Protein AF-A0A072PDR2-F1 (afdb_monomer)

Foldseek 3Di:
DDDDDDPDPPPDDPPDDPPVDDDDPPDVVVQDDPDPPDPRPDPPVCVVPPPPDAPADPVPRHHDDPCRCVVVVVVVVVVVVVVVVVVVVVDDPDPDPDPVPPVVVVVVVVVVVVVVVVVVVVVVVVVVVVVVVVVVVVVVVVVVVVVVVCVVVVVVVPDDDD

Solvent-accessible surface area (backbone atoms only — not comparable to full-atom values): 10404 Å² total; per-residue (Å²): 138,86,79,91,81,78,86,77,79,81,78,75,77,78,96,64,81,91,65,96,61,88,77,58,88,86,37,64,80,78,52,54,55,97,44,94,87,48,76,69,75,66,78,54,68,52,76,78,52,79,52,89,63,73,67,52,35,90,86,76,75,40,63,65,49,73,66,55,37,61,74,70,41,48,62,62,51,49,52,54,49,53,57,47,55,63,47,55,77,68,75,57,94,70,94,67,93,67,72,87,64,57,67,65,58,57,49,51,54,50,51,54,52,50,49,54,51,50,50,58,49,52,55,50,52,50,52,51,55,50,50,53,52,52,50,51,53,53,48,52,52,50,51,50,49,51,50,51,50,48,54,58,53,61,62,60,76,72,66,80,87,128

Radius of gyration: 37.15 Å; Cα contacts (8 Å, |Δi|>4): 33; chains: 1; bounding box: 64×88×93 Å

Mean predicted aligned error: 21.0 Å

Sequence (162 aa):
MDTLTSPTATSQPPTGGTAAGPVSLDSTLRTTPIHPSLPSIKVPATAVAGSTEPNTNPITLKPFTDAELSKYGFEKLRAQISTRNAATEAGNGTNLGGRTVDEEEVKKLREETAALLKHKLEERESKIREIEREIEEKEKIREVERKVFRKKMGNVAGIPEG

pLDDT: mean 72.54, std 18.17, range [36.19, 96.62]

Secondary structure (DSSP, 8-state):
-----------PPP------SPPPTT-GGGTS-SSTTS------HHHHS---S--B-TTT-SBPPHHHHHHTTHHHHHHHHHHHHHHHTTS-----------HHHHHHHHHHHHHHHHHHHHHHHHHHHHHHHHHHHHHHHHHHHHHHHHHHHHTTTTPPP-

Organism: NCBI:txid1182545

Structure (mmCIF, N/CA/C/O backbone):
data_AF-A0A072PDR2-F1
#
_entry.id   AF-A0A072PDR2-F1
#
loop_
_atom_site.group_PDB
_atom_site.id
_atom_site.type_symbol
_atom_site.label_atom_id
_atom_site.label_alt_id
_atom_site.label_comp_id
_atom_site.label_asym_id
_atom_site.label_entity_id
_atom_site.label_seq_id
_atom_site.pdbx_PDB_ins_code
_atom_site.Cartn_x
_atom_site.Cartn_y
_atom_site.Cartn_z
_atom_site.occupancy
_atom_site.B_iso_or_equiv
_atom_site.auth_seq_id
_atom_site.auth_comp_id
_atom_site.auth_asym_id
_atom_site.auth_atom_id
_atom_site.pdbx_PDB_model_num
ATOM 1 N N . MET A 1 1 ? -9.140 -73.866 -18.660 1.00 38.53 1 MET A N 1
ATOM 2 C CA . MET A 1 1 ? -7.896 -73.964 -19.433 1.00 38.53 1 MET A CA 1
ATOM 3 C C . MET A 1 1 ? -8.132 -73.209 -20.737 1.00 38.53 1 MET A C 1
ATOM 5 O O . MET A 1 1 ? -8.762 -73.767 -21.621 1.00 38.53 1 MET A O 1
ATOM 9 N N . ASP A 1 2 ? -8.090 -71.872 -20.716 1.00 40.66 2 ASP A N 1
ATOM 10 C CA . ASP A 1 2 ? -6.922 -71.006 -21.036 1.00 40.66 2 ASP A CA 1
ATOM 11 C C . ASP A 1 2 ? -7.123 -70.484 -22.482 1.00 40.66 2 ASP A C 1
ATOM 13 O O . ASP A 1 2 ? -7.528 -71.260 -23.333 1.00 40.66 2 ASP A O 1
ATOM 17 N N . THR A 1 3 ? -6.989 -69.217 -22.884 1.00 42.03 3 THR A N 1
ATOM 18 C CA . THR A 1 3 ? -6.338 -68.013 -22.345 1.00 42.03 3 THR A CA 1
ATOM 19 C C . THR A 1 3 ? -7.032 -66.751 -22.895 1.00 42.03 3 THR A C 1
ATOM 21 O O . THR A 1 3 ? -7.266 -66.654 -24.099 1.00 42.03 3 THR A O 1
ATOM 24 N N . LEU A 1 4 ? -7.277 -65.746 -22.045 1.00 48.34 4 LEU A N 1
ATOM 25 C CA . LEU A 1 4 ? -7.465 -64.350 -22.464 1.00 48.34 4 LEU A CA 1
ATOM 26 C C . LEU A 1 4 ? -6.101 -63.773 -22.873 1.00 48.34 4 LEU A C 1
ATOM 28 O O . LEU A 1 4 ? -5.174 -63.787 -22.065 1.00 48.34 4 LEU A O 1
ATOM 32 N N . THR A 1 5 ? -5.972 -63.238 -24.087 1.00 50.69 5 THR A N 1
ATOM 33 C CA . THR A 1 5 ? -4.780 -62.482 -24.499 1.00 50.69 5 THR A CA 1
ATOM 34 C C . THR A 1 5 ? -5.170 -61.029 -24.746 1.00 50.69 5 THR A C 1
ATOM 36 O O . THR A 1 5 ? -5.737 -60.683 -25.779 1.00 50.69 5 THR A O 1
ATOM 39 N N . SER A 1 6 ? -4.881 -60.182 -23.759 1.00 42.72 6 SER A N 1
ATOM 40 C CA . SER A 1 6 ? -4.850 -58.725 -23.897 1.00 42.72 6 SER A CA 1
ATOM 41 C C . SER A 1 6 ? -3.730 -58.307 -24.857 1.00 42.72 6 SER A C 1
ATOM 43 O O . SER A 1 6 ? -2.632 -58.861 -24.763 1.00 42.72 6 SER A O 1
ATOM 45 N N . PRO A 1 7 ? -3.918 -57.294 -25.718 1.00 54.44 7 PRO A N 1
ATOM 46 C CA . PRO A 1 7 ? -2.787 -56.623 -26.336 1.00 54.44 7 PRO A CA 1
ATOM 47 C C . PRO A 1 7 ? -2.102 -55.744 -25.281 1.00 54.44 7 PRO A C 1
ATOM 49 O O . PRO A 1 7 ? -2.612 -54.698 -24.879 1.00 54.44 7 PRO A O 1
ATOM 52 N N . THR A 1 8 ? -0.941 -56.193 -24.809 1.00 36.19 8 THR A N 1
ATOM 53 C CA . THR A 1 8 ? 0.001 -55.380 -24.037 1.00 36.19 8 THR A CA 1
ATOM 54 C C . THR A 1 8 ? 0.423 -54.179 -24.877 1.00 36.19 8 THR A C 1
ATOM 56 O O . THR A 1 8 ? 1.052 -54.329 -25.922 1.00 36.19 8 THR A O 1
ATOM 59 N N . ALA A 1 9 ? 0.091 -52.977 -24.408 1.00 42.66 9 ALA A N 1
ATOM 60 C CA . ALA A 1 9 ? 0.669 -51.743 -24.909 1.00 42.66 9 ALA A CA 1
ATOM 61 C C . ALA A 1 9 ? 2.169 -51.732 -24.581 1.00 42.66 9 ALA A C 1
ATOM 63 O O . ALA A 1 9 ? 2.569 -51.592 -23.426 1.00 42.66 9 ALA A O 1
ATOM 64 N N . THR A 1 10 ? 3.013 -51.889 -25.599 1.00 36.72 10 THR A N 1
ATOM 65 C CA . THR A 1 10 ? 4.440 -51.586 -25.495 1.00 36.72 10 THR A CA 1
ATOM 66 C C . THR A 1 10 ? 4.589 -50.070 -25.373 1.00 36.72 10 THR A C 1
ATOM 68 O O . THR A 1 10 ? 4.609 -49.357 -26.373 1.00 36.72 10 THR A O 1
ATOM 71 N N . SER A 1 11 ? 4.687 -49.557 -24.143 1.00 41.62 11 SER A N 1
ATOM 72 C CA . SER A 1 11 ? 5.229 -48.219 -23.913 1.00 41.62 11 SER A CA 1
ATOM 73 C C . SER A 1 11 ? 6.728 -48.274 -24.199 1.00 41.62 11 SER A C 1
ATOM 75 O O . SER A 1 11 ? 7.530 -48.695 -23.363 1.00 41.62 11 SER A O 1
ATOM 77 N N . GLN A 1 12 ? 7.103 -47.906 -25.416 1.00 42.75 12 GLN A N 1
ATOM 78 C CA . GLN A 1 12 ? 8.489 -47.654 -25.774 1.00 42.75 12 GLN A CA 1
ATOM 79 C C . GLN A 1 12 ? 8.977 -46.472 -24.911 1.00 42.75 12 GLN A C 1
ATOM 81 O O . GLN A 1 12 ? 8.327 -45.423 -24.920 1.00 42.75 12 GLN A O 1
ATOM 86 N N . PRO A 1 13 ? 10.056 -46.608 -24.119 1.00 40.94 13 PRO A N 1
ATOM 87 C CA . PRO A 1 13 ? 10.574 -45.479 -23.363 1.00 40.94 13 PRO A CA 1
ATOM 88 C C . PRO A 1 13 ? 11.127 -44.453 -24.361 1.00 40.94 13 PRO A C 1
ATOM 90 O O . PRO A 1 13 ? 11.875 -44.842 -25.265 1.00 40.94 13 PRO A O 1
ATOM 93 N N . PRO A 1 14 ? 10.801 -43.155 -24.239 1.00 47.88 14 PRO A N 1
ATOM 94 C CA . PRO A 1 14 ? 11.520 -42.151 -24.997 1.00 47.88 14 PRO A CA 1
ATOM 95 C C . PRO A 1 14 ? 12.974 -42.167 -24.522 1.00 47.88 14 PRO A C 1
ATOM 97 O O . PRO A 1 14 ? 13.277 -41.917 -23.356 1.00 47.88 14 PRO A O 1
ATOM 100 N N . THR A 1 15 ? 13.885 -42.470 -25.441 1.00 49.38 15 THR A N 1
ATOM 101 C CA . THR A 1 15 ? 15.312 -42.182 -25.307 1.00 49.38 15 THR A CA 1
ATOM 102 C C . THR A 1 15 ? 15.485 -40.662 -25.298 1.00 49.38 15 THR A C 1
ATOM 104 O O . THR A 1 15 ? 15.734 -40.044 -26.330 1.00 49.38 15 THR A O 1
ATOM 107 N N . GLY A 1 16 ? 15.275 -40.049 -24.137 1.00 48.97 16 GLY A N 1
ATOM 108 C CA . GLY A 1 16 ? 15.493 -38.633 -23.870 1.00 48.97 16 GLY A CA 1
ATOM 109 C C . GLY A 1 16 ? 16.227 -38.521 -22.544 1.00 48.97 16 GLY A C 1
ATOM 110 O O . GLY A 1 16 ? 15.716 -38.964 -21.522 1.00 48.97 16 GLY A O 1
ATOM 111 N N . GLY A 1 17 ? 17.461 -38.021 -22.600 1.00 51.28 17 GLY A N 1
ATOM 112 C CA . GLY A 1 17 ? 18.464 -38.098 -21.544 1.00 51.28 17 GLY A CA 1
ATOM 113 C C . GLY A 1 17 ? 17.962 -37.792 -20.134 1.00 51.28 17 GLY A C 1
ATOM 114 O O . GLY A 1 17 ? 17.262 -36.813 -19.882 1.00 51.28 17 GLY A O 1
ATOM 115 N N . THR A 1 18 ? 18.412 -38.629 -19.208 1.00 50.62 18 THR A N 1
ATOM 116 C CA . THR A 1 18 ? 18.436 -38.422 -17.764 1.00 50.62 18 THR A CA 1
ATOM 117 C C . THR A 1 18 ? 19.175 -37.120 -17.435 1.00 50.62 18 THR A C 1
ATOM 119 O O . THR A 1 18 ? 20.370 -37.112 -17.161 1.00 50.62 18 THR A O 1
ATOM 122 N N . ALA A 1 19 ? 18.466 -35.997 -17.448 1.00 57.06 19 ALA A N 1
ATOM 123 C CA . ALA A 1 19 ? 18.864 -34.805 -16.715 1.00 57.06 19 ALA A CA 1
ATOM 124 C C . ALA A 1 19 ? 17.968 -34.737 -15.476 1.00 57.06 19 ALA A C 1
ATOM 126 O O . ALA A 1 19 ? 16.837 -34.263 -15.533 1.00 57.06 19 ALA A O 1
ATOM 127 N N . ALA A 1 20 ? 18.458 -35.296 -14.368 1.00 61.41 20 ALA A N 1
ATOM 128 C CA . ALA A 1 20 ? 17.798 -35.306 -13.064 1.00 61.41 20 ALA A CA 1
ATOM 129 C C . ALA A 1 20 ? 17.807 -33.897 -12.433 1.00 61.41 20 ALA A C 1
ATOM 131 O O . ALA A 1 20 ? 18.436 -33.661 -11.404 1.00 61.41 20 ALA A O 1
ATOM 132 N N . GLY A 1 21 ? 17.148 -32.942 -13.088 1.00 74.69 21 GLY A N 1
ATOM 133 C CA . GLY A 1 21 ? 17.035 -31.555 -12.656 1.00 74.69 21 GLY A CA 1
ATOM 134 C C . GLY A 1 21 ? 15.772 -30.889 -13.211 1.00 74.69 21 GLY A C 1
ATOM 135 O O . GLY A 1 21 ? 15.095 -31.458 -14.071 1.00 74.69 21 GLY A O 1
ATOM 136 N N . PRO A 1 22 ? 15.413 -29.692 -12.718 1.00 82.56 22 PRO A N 1
ATOM 137 C CA . PRO A 1 22 ? 14.265 -28.948 -13.222 1.00 82.56 22 PRO A CA 1
ATOM 138 C C . PRO A 1 22 ? 14.399 -28.693 -14.729 1.00 82.56 22 PRO A C 1
ATOM 140 O O . PRO A 1 22 ? 15.381 -28.115 -15.183 1.00 82.56 22 PRO A O 1
ATOM 143 N N . VAL A 1 23 ? 13.398 -29.101 -15.510 1.00 79.12 23 VAL A N 1
ATOM 144 C CA . VAL A 1 23 ? 13.351 -28.843 -16.956 1.00 79.12 23 VAL A CA 1
ATOM 145 C C . VAL A 1 23 ? 13.221 -27.335 -17.186 1.00 79.12 23 VAL A C 1
ATOM 147 O O . VAL A 1 23 ? 12.281 -26.733 -16.665 1.00 79.12 23 VAL A O 1
ATOM 150 N N . SER A 1 24 ? 14.115 -26.717 -17.961 1.00 84.44 24 SER A N 1
ATOM 151 C CA . SER A 1 24 ? 14.052 -25.280 -18.285 1.00 84.44 24 SER A CA 1
ATOM 152 C C . SER A 1 24 ? 12.710 -24.888 -18.908 1.00 84.44 24 SER A C 1
ATOM 154 O O . SER A 1 24 ? 12.093 -25.695 -19.605 1.00 84.44 24 SER A O 1
ATOM 156 N N . LEU A 1 25 ? 12.253 -23.655 -18.664 1.00 79.81 25 LEU A N 1
ATOM 157 C CA . LEU A 1 25 ? 10.962 -23.164 -19.166 1.00 79.81 25 LEU A CA 1
ATOM 158 C C . LEU A 1 25 ? 10.886 -23.183 -20.697 1.00 79.81 25 LEU A C 1
ATOM 160 O O . LEU A 1 25 ? 9.862 -23.578 -21.243 1.00 79.81 25 LEU A O 1
ATOM 164 N N . ASP A 1 26 ? 11.997 -22.875 -21.362 1.00 77.69 26 ASP A N 1
ATOM 165 C CA . ASP A 1 26 ? 12.091 -22.833 -22.826 1.00 77.69 26 ASP A CA 1
ATOM 166 C C . ASP A 1 26 ? 12.380 -24.208 -23.457 1.00 77.69 26 ASP A C 1
ATOM 168 O O . ASP A 1 26 ? 12.621 -24.319 -24.659 1.00 77.69 26 ASP A O 1
ATOM 172 N N . SER A 1 27 ? 12.391 -25.283 -22.657 1.00 82.25 27 SER A N 1
ATOM 173 C CA . SER A 1 27 ? 12.650 -26.629 -23.166 1.00 82.25 27 SER A CA 1
ATOM 174 C C . SER A 1 27 ? 11.466 -27.148 -23.975 1.00 82.25 27 SER A C 1
ATOM 176 O O . SER A 1 27 ? 10.322 -27.147 -23.515 1.00 82.25 27 SER A O 1
ATOM 178 N N . THR A 1 28 ? 11.762 -27.711 -25.145 1.00 78.56 28 THR A N 1
ATOM 179 C CA . THR A 1 28 ? 10.780 -28.385 -26.004 1.00 78.56 28 THR A CA 1
ATOM 180 C C . THR A 1 28 ? 10.060 -29.529 -25.293 1.00 78.56 28 THR A C 1
ATOM 182 O O . THR A 1 28 ? 8.906 -29.794 -25.603 1.00 78.56 28 THR A O 1
ATOM 185 N N . LEU A 1 29 ? 10.673 -30.143 -24.276 1.00 81.25 29 LEU A N 1
ATOM 186 C CA . LEU A 1 29 ? 10.046 -31.190 -23.464 1.00 81.25 29 LEU A CA 1
ATOM 187 C C . LEU A 1 29 ? 8.771 -30.717 -22.745 1.00 81.25 29 LEU A C 1
ATOM 189 O O . LEU A 1 29 ? 7.890 -31.529 -22.474 1.00 81.25 29 LEU A O 1
ATOM 193 N N . ARG A 1 30 ? 8.654 -29.416 -22.432 1.00 80.88 30 ARG A N 1
ATOM 194 C CA . ARG A 1 30 ? 7.451 -28.842 -21.801 1.00 80.88 30 ARG A CA 1
ATOM 195 C C . ARG A 1 30 ? 6.325 -28.562 -22.800 1.00 80.88 30 ARG A C 1
ATOM 197 O O . ARG A 1 30 ? 5.186 -28.394 -22.378 1.00 80.88 30 ARG A O 1
ATOM 204 N N . THR A 1 31 ? 6.631 -28.486 -24.095 1.00 78.38 31 THR A N 1
ATOM 205 C CA . THR A 1 31 ? 5.680 -28.095 -25.153 1.00 78.38 31 THR A CA 1
ATOM 206 C C . THR A 1 31 ? 5.371 -29.223 -26.138 1.00 78.38 31 THR A C 1
ATOM 208 O O . THR A 1 31 ? 4.425 -29.119 -26.923 1.00 78.38 31 THR A O 1
ATOM 211 N N . THR A 1 32 ? 6.123 -30.326 -26.093 1.00 79.94 32 THR A N 1
ATOM 212 C CA . THR A 1 32 ? 5.813 -31.551 -26.833 1.00 79.94 32 THR A CA 1
ATOM 213 C C . THR A 1 32 ? 4.559 -32.219 -26.266 1.00 79.94 32 THR A C 1
ATOM 215 O O . THR A 1 32 ? 4.527 -32.519 -25.071 1.00 79.94 32 THR A O 1
ATOM 218 N N . PRO A 1 33 ? 3.533 -32.492 -27.095 1.00 82.19 33 PRO A N 1
ATOM 219 C CA . PRO A 1 33 ? 2.356 -33.231 -26.660 1.00 82.19 33 PRO A CA 1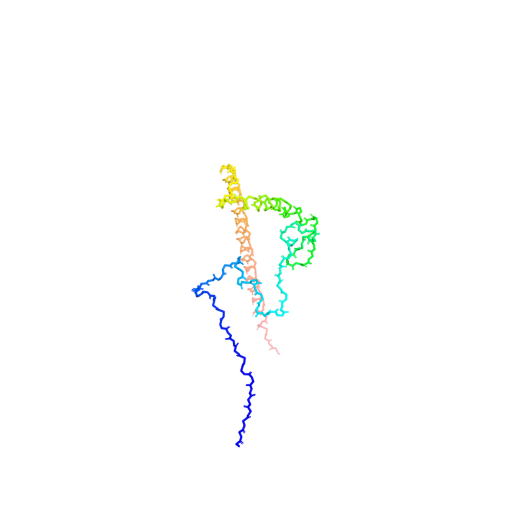
ATOM 220 C C . PRO A 1 33 ? 2.727 -34.592 -26.075 1.00 82.19 33 PRO A C 1
ATOM 222 O O . PRO A 1 33 ? 3.479 -35.352 -26.680 1.00 82.19 33 PRO A O 1
ATOM 225 N N . ILE A 1 34 ? 2.132 -34.932 -24.931 1.00 81.31 34 ILE A N 1
ATOM 226 C CA . ILE A 1 34 ? 2.270 -36.261 -24.315 1.00 81.31 34 ILE A CA 1
ATOM 227 C C . ILE A 1 34 ? 1.626 -37.377 -25.152 1.00 81.31 34 ILE A C 1
ATOM 229 O O . ILE A 1 34 ? 1.872 -38.552 -24.901 1.00 81.31 34 ILE A O 1
ATOM 233 N N . HIS A 1 35 ? 0.791 -37.021 -26.136 1.00 80.31 35 HIS A N 1
ATOM 234 C CA . HIS A 1 35 ? 0.108 -37.967 -27.007 1.00 80.31 35 HIS A CA 1
ATOM 235 C C . HIS A 1 35 ? 0.070 -37.453 -28.457 1.00 80.31 35 HIS A C 1
ATOM 237 O O . HIS A 1 35 ? -0.239 -36.277 -28.666 1.00 80.31 35 HIS A O 1
ATOM 243 N N . PRO A 1 36 ? 0.319 -38.308 -29.470 1.00 79.00 36 PRO A N 1
ATOM 244 C CA . PRO A 1 36 ? 0.393 -37.898 -30.877 1.00 79.00 36 PRO A CA 1
ATOM 245 C C . PRO A 1 36 ? -0.933 -37.378 -31.452 1.00 79.00 36 PRO A C 1
ATOM 247 O O . PRO A 1 36 ? -0.930 -36.697 -32.470 1.00 79.00 36 PRO A O 1
ATOM 250 N N . SER A 1 37 ? -2.069 -37.687 -30.819 1.00 82.69 37 SER A N 1
ATOM 251 C CA . SER A 1 37 ? -3.386 -37.191 -31.247 1.00 82.69 37 SER A CA 1
ATOM 252 C C . SER A 1 37 ? -3.705 -35.779 -30.756 1.00 82.69 37 SER A C 1
ATOM 254 O O . SER A 1 37 ? -4.730 -35.222 -31.145 1.00 82.69 37 SER A O 1
ATOM 256 N N . LEU A 1 38 ? -2.894 -35.223 -29.854 1.00 75.38 38 LEU A N 1
ATOM 257 C CA . LEU A 1 38 ? -3.101 -33.874 -29.350 1.00 75.38 38 LEU A CA 1
ATOM 258 C C . LEU A 1 38 ? -2.347 -32.886 -30.245 1.00 75.38 38 LEU A C 1
ATOM 260 O O . LEU A 1 38 ? -1.166 -33.104 -30.533 1.00 75.38 38 LEU A O 1
ATOM 264 N N . PRO A 1 39 ? -2.991 -31.791 -30.683 1.00 75.38 39 PRO A N 1
ATOM 265 C CA . PRO A 1 39 ? -2.295 -30.760 -31.431 1.00 75.38 39 PRO A CA 1
ATOM 266 C C . PRO A 1 39 ? -1.177 -30.173 -30.564 1.00 75.38 39 PRO A C 1
ATOM 268 O O . PRO A 1 39 ? -1.349 -29.950 -29.365 1.00 75.38 39 PRO A O 1
ATOM 271 N N . SER A 1 40 ? -0.024 -29.899 -31.175 1.00 71.31 40 SER A N 1
ATOM 272 C CA . SER A 1 40 ? 1.022 -29.113 -30.522 1.00 71.31 40 SER A CA 1
ATOM 273 C C . SER A 1 40 ? 0.457 -27.728 -30.219 1.00 71.31 40 SER A C 1
ATOM 275 O O . SER A 1 40 ? 0.177 -26.954 -31.136 1.00 71.31 40 SER A O 1
ATOM 277 N N . ILE A 1 41 ? 0.241 -27.442 -28.931 1.00 67.06 41 ILE A N 1
ATOM 278 C CA . ILE A 1 41 ? -0.212 -26.135 -28.454 1.00 67.06 41 ILE A CA 1
ATOM 279 C C . ILE A 1 41 ? 0.970 -25.183 -28.616 1.00 67.06 41 ILE A C 1
ATOM 281 O O . ILE A 1 41 ? 1.777 -24.982 -27.711 1.00 67.06 41 ILE A O 1
ATOM 285 N N . LYS A 1 42 ? 1.106 -24.618 -29.812 1.00 68.50 42 LYS A N 1
ATOM 286 C CA . LYS A 1 42 ? 1.953 -23.453 -30.021 1.00 68.50 42 LYS A CA 1
ATOM 287 C C . LYS A 1 42 ? 1.184 -22.280 -29.440 1.00 68.50 42 LYS A C 1
ATOM 289 O O . LYS A 1 42 ? 0.120 -21.945 -29.956 1.00 68.50 42 LYS A O 1
ATOM 294 N N . VAL A 1 43 ? 1.700 -21.679 -28.368 1.00 64.19 43 VAL A N 1
ATOM 295 C CA . VAL A 1 43 ? 1.265 -20.336 -27.970 1.00 64.19 43 VAL A CA 1
ATOM 296 C C . VAL A 1 43 ? 1.384 -19.476 -29.231 1.00 64.19 43 VAL A C 1
ATOM 298 O O . VAL A 1 43 ? 2.482 -19.414 -29.796 1.00 64.19 43 VAL A O 1
ATOM 301 N N . PRO A 1 44 ? 0.280 -18.913 -29.753 1.00 63.06 44 PRO A N 1
ATOM 302 C CA . PRO A 1 44 ? 0.330 -18.136 -30.980 1.00 63.06 44 PRO A CA 1
ATOM 303 C C . PRO A 1 44 ? 1.381 -17.041 -30.831 1.00 63.06 44 PRO A C 1
ATOM 305 O O . PRO A 1 44 ? 1.436 -16.383 -29.795 1.00 63.06 44 PRO A O 1
ATOM 308 N N . ALA A 1 45 ? 2.210 -16.820 -31.853 1.00 58.25 45 ALA A N 1
ATOM 309 C CA . ALA A 1 45 ? 3.211 -15.752 -31.810 1.00 58.25 45 ALA A CA 1
ATOM 310 C C . ALA A 1 45 ? 2.567 -14.376 -31.536 1.00 58.25 45 ALA A C 1
ATOM 312 O O . ALA A 1 45 ? 3.196 -13.511 -30.942 1.00 58.25 45 ALA A O 1
ATOM 313 N N . THR A 1 46 ? 1.284 -14.213 -31.871 1.00 55.03 46 THR A N 1
ATOM 314 C CA . THR A 1 46 ? 0.450 -13.040 -31.566 1.00 55.03 46 THR A CA 1
ATOM 315 C C . THR A 1 46 ? 0.158 -12.834 -30.075 1.00 55.03 46 THR A C 1
ATOM 317 O O . THR A 1 46 ? -0.180 -11.726 -29.677 1.00 55.03 46 THR A O 1
ATOM 320 N N . ALA A 1 47 ? 0.293 -13.865 -29.234 1.00 57.09 47 ALA A N 1
ATOM 321 C CA . ALA A 1 47 ? 0.159 -13.739 -27.781 1.00 57.09 47 ALA A CA 1
ATOM 322 C C . ALA A 1 47 ? 1.433 -13.175 -27.123 1.00 57.09 47 ALA A C 1
ATOM 324 O O . ALA A 1 47 ? 1.359 -12.567 -26.059 1.00 57.09 47 ALA A O 1
ATOM 325 N N . VAL A 1 48 ? 2.598 -13.362 -27.758 1.00 54.69 48 VAL A N 1
ATOM 326 C CA . VAL A 1 48 ? 3.905 -12.890 -27.262 1.00 54.69 48 VAL A CA 1
ATOM 327 C C . VAL A 1 48 ? 4.313 -11.576 -27.938 1.00 54.69 48 VAL A C 1
ATOM 329 O O . VAL A 1 48 ? 4.879 -10.694 -27.295 1.00 54.69 48 VAL A O 1
ATOM 332 N N . ALA A 1 49 ? 3.974 -11.406 -29.217 1.00 48.25 49 ALA A N 1
ATOM 333 C CA . ALA A 1 49 ? 4.250 -10.209 -29.995 1.00 48.25 49 ALA A CA 1
ATOM 334 C C . ALA A 1 49 ? 2.990 -9.344 -30.113 1.00 48.25 49 ALA A C 1
ATOM 336 O O . ALA A 1 49 ? 2.120 -9.607 -30.939 1.00 48.25 49 ALA A O 1
ATOM 337 N N . GLY A 1 50 ? 2.912 -8.294 -29.290 1.00 55.69 50 GLY A N 1
ATOM 338 C CA . GLY A 1 50 ? 2.018 -7.157 -29.529 1.00 55.69 50 GLY A CA 1
ATOM 339 C C . GLY A 1 50 ? 0.542 -7.526 -29.677 1.00 55.69 50 GLY A C 1
ATOM 340 O O . GLY A 1 50 ? -0.088 -7.125 -30.654 1.00 55.69 50 GLY A O 1
ATOM 341 N N . SER A 1 51 ? 0.010 -8.292 -28.721 1.00 48.97 51 SER A N 1
ATOM 342 C CA . SER A 1 51 ? -1.405 -8.658 -28.689 1.00 48.97 51 SER A CA 1
ATOM 343 C C . SER A 1 51 ? -2.295 -7.419 -28.860 1.00 48.97 51 SER A C 1
ATOM 345 O O . SER A 1 51 ? -2.205 -6.451 -28.104 1.00 48.97 51 SER A O 1
ATOM 347 N N . THR A 1 52 ? -3.146 -7.464 -29.884 1.00 53.72 52 THR A N 1
ATOM 348 C CA . THR A 1 52 ? -4.267 -6.540 -30.113 1.00 53.72 52 THR A CA 1
ATOM 349 C C . THR A 1 52 ? -5.442 -6.828 -29.174 1.00 53.72 52 THR A C 1
ATOM 351 O O . THR A 1 52 ? -6.446 -6.117 -29.210 1.00 53.72 52 THR A O 1
ATOM 354 N N . GLU A 1 53 ? -5.335 -7.856 -28.326 1.00 57.97 53 GLU A N 1
ATOM 355 C CA . GLU A 1 53 ? -6.324 -8.155 -27.300 1.00 57.97 53 GLU A CA 1
ATOM 356 C C . GLU A 1 53 ? -6.257 -7.123 -26.165 1.00 57.97 53 GLU A C 1
ATOM 358 O O . GLU A 1 53 ? -5.191 -6.574 -25.860 1.00 57.97 53 GLU A O 1
ATOM 363 N N . PRO A 1 54 ? -7.395 -6.839 -25.512 1.00 58.03 54 PRO A N 1
ATOM 364 C CA . PRO A 1 54 ? -7.435 -5.889 -24.417 1.00 58.03 54 PRO A CA 1
ATOM 365 C C . PRO A 1 54 ? -6.459 -6.306 -23.314 1.00 58.03 54 PRO A C 1
ATOM 367 O O . PRO A 1 54 ? -6.564 -7.402 -22.764 1.00 58.03 54 PRO A O 1
ATOM 370 N N . ASN A 1 55 ? -5.535 -5.404 -22.962 1.00 70.06 55 ASN A N 1
ATOM 371 C CA . ASN A 1 55 ? -4.701 -5.528 -21.770 1.00 70.06 55 ASN A CA 1
ATOM 372 C C . ASN A 1 55 ? -5.623 -5.763 -20.565 1.00 70.06 55 ASN A C 1
ATOM 37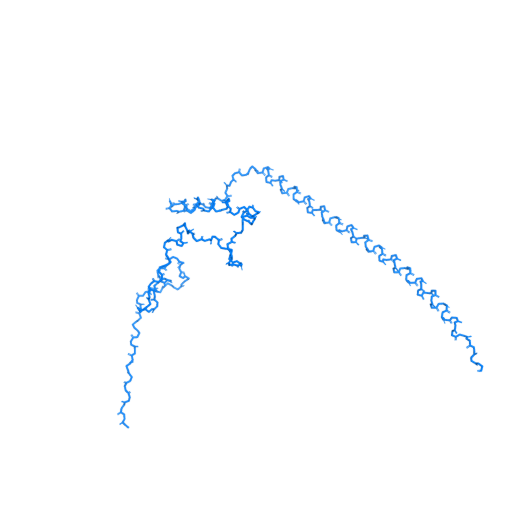4 O O . ASN A 1 55 ? -6.308 -4.845 -20.104 1.00 70.06 55 ASN A O 1
ATOM 378 N N . THR A 1 56 ? -5.687 -7.014 -20.125 1.00 79.44 56 THR A N 1
ATOM 379 C CA . THR A 1 56 ? -6.669 -7.487 -19.156 1.00 79.44 56 THR A CA 1
ATOM 380 C C . THR A 1 56 ? -6.007 -7.584 -17.795 1.00 79.44 56 THR A C 1
ATOM 382 O O . THR A 1 56 ? -4.912 -8.123 -17.645 1.00 79.44 56 THR A O 1
ATOM 385 N N . ASN A 1 57 ? -6.680 -7.051 -16.784 1.00 81.62 57 ASN A N 1
ATOM 386 C CA . ASN A 1 57 ? -6.232 -7.125 -15.410 1.00 81.62 57 ASN A CA 1
ATOM 387 C C . ASN A 1 57 ? -6.302 -8.589 -14.929 1.00 81.62 57 ASN A C 1
ATOM 389 O O . ASN A 1 57 ? -7.385 -9.178 -14.948 1.00 81.62 57 ASN A O 1
ATOM 393 N N . PRO A 1 58 ? -5.189 -9.186 -14.461 1.00 82.31 58 PRO A N 1
ATOM 394 C CA . PRO A 1 58 ? -5.141 -10.606 -14.103 1.00 82.31 58 PRO A CA 1
ATOM 395 C C . PRO A 1 58 ? -5.981 -10.955 -12.868 1.00 82.31 58 PRO A C 1
ATOM 397 O O . PRO A 1 58 ? -6.264 -12.125 -12.635 1.00 82.31 58 PRO A O 1
ATOM 400 N N . ILE A 1 59 ? -6.376 -9.960 -12.070 1.00 85.12 59 ILE A N 1
ATOM 401 C CA . ILE A 1 59 ? -7.194 -10.155 -10.868 1.00 85.12 59 ILE A CA 1
ATOM 402 C C . ILE A 1 59 ? -8.678 -10.093 -11.222 1.00 85.12 59 ILE A C 1
ATOM 404 O O . ILE A 1 59 ? -9.471 -10.898 -10.743 1.00 85.12 59 ILE A O 1
ATOM 408 N N . THR A 1 60 ? -9.070 -9.120 -12.045 1.00 86.19 60 THR A N 1
ATOM 409 C CA . THR A 1 60 ? -10.487 -8.854 -12.332 1.00 86.19 60 THR A CA 1
ATOM 410 C C . THR A 1 60 ? -10.961 -9.461 -13.646 1.00 86.19 60 THR A C 1
ATOM 412 O O . THR A 1 60 ? -12.164 -9.464 -13.899 1.00 86.19 60 THR A O 1
ATOM 415 N N . LEU A 1 61 ? -10.035 -9.953 -14.477 1.00 84.81 61 LEU A N 1
ATOM 416 C CA . LEU A 1 61 ? -10.271 -10.460 -15.831 1.00 84.81 61 LEU A CA 1
ATOM 417 C C . LEU A 1 61 ? -11.047 -9.472 -16.723 1.00 84.81 61 LEU A C 1
ATOM 419 O O . LEU A 1 61 ? -11.711 -9.862 -17.680 1.00 84.81 61 LEU A O 1
ATOM 423 N N . LYS A 1 62 ? -10.957 -8.175 -16.405 1.00 87.00 62 LYS A N 1
ATOM 424 C CA . LYS A 1 62 ? -11.530 -7.059 -17.167 1.00 87.00 62 LYS A CA 1
ATOM 425 C C . LYS A 1 62 ? -10.410 -6.226 -17.796 1.00 87.00 62 LYS A C 1
ATOM 427 O O . LYS A 1 62 ? -9.320 -6.179 -17.220 1.00 87.00 62 LYS A O 1
ATOM 432 N N . PRO A 1 63 ? -10.649 -5.550 -18.935 1.00 86.94 63 PRO A N 1
ATOM 433 C CA . PRO A 1 63 ? -9.691 -4.586 -19.468 1.00 86.94 63 PRO A CA 1
ATOM 434 C C . PRO A 1 63 ? -9.378 -3.514 -18.421 1.00 86.94 63 PRO A C 1
ATOM 436 O O . PRO A 1 63 ? -10.271 -3.094 -17.681 1.00 86.94 63 PRO A O 1
ATOM 439 N N . PHE A 1 64 ? -8.123 -3.067 -18.361 1.00 82.81 64 PHE A N 1
ATOM 440 C CA . PHE A 1 64 ? -7.771 -1.917 -17.529 1.00 82.81 64 PHE A CA 1
ATOM 441 C C . PHE A 1 64 ? -8.543 -0.675 -17.973 1.00 82.81 64 PHE A C 1
ATOM 443 O O . PHE A 1 64 ? -8.634 -0.384 -19.166 1.00 82.81 64 PHE A O 1
ATOM 450 N N . THR A 1 65 ? -9.058 0.075 -17.005 1.00 86.94 65 THR A N 1
ATOM 451 C CA . THR A 1 65 ? -9.654 1.389 -17.263 1.00 86.94 65 THR A CA 1
ATOM 452 C C . THR A 1 65 ? -8.569 2.450 -17.465 1.00 86.94 65 THR A C 1
ATOM 454 O O . THR A 1 65 ? -7.484 2.356 -16.885 1.00 86.94 65 THR A O 1
ATOM 457 N N . ASP A 1 66 ? -8.865 3.513 -18.216 1.00 82.38 66 ASP A N 1
ATOM 458 C CA . ASP A 1 66 ? -7.916 4.618 -18.457 1.00 82.38 66 ASP A CA 1
ATOM 459 C C . ASP A 1 66 ? -7.438 5.282 -17.152 1.00 82.38 66 ASP A C 1
ATOM 461 O O . ASP A 1 66 ? -6.281 5.697 -17.019 1.00 82.38 66 ASP A O 1
ATOM 465 N N . ALA A 1 67 ? -8.317 5.317 -16.143 1.00 85.06 67 ALA A N 1
ATOM 466 C CA . ALA A 1 67 ? -8.002 5.819 -14.812 1.00 85.06 67 ALA A CA 1
ATOM 467 C C . ALA A 1 67 ? -6.952 4.949 -14.103 1.00 85.06 67 ALA A C 1
ATOM 469 O O . ALA A 1 67 ? -6.034 5.481 -13.480 1.00 85.06 67 ALA A O 1
ATOM 470 N N . GLU A 1 68 ? -7.046 3.621 -14.207 1.00 82.88 68 GLU A N 1
ATOM 471 C CA . GLU A 1 68 ? -6.058 2.698 -13.635 1.00 82.88 68 GLU A CA 1
ATOM 472 C C . GLU A 1 68 ? -4.729 2.763 -14.393 1.00 82.88 68 GLU A C 1
ATOM 474 O O . GLU A 1 68 ? -3.667 2.807 -13.767 1.00 82.88 68 GLU A O 1
ATOM 479 N N . LEU A 1 69 ? -4.778 2.833 -15.727 1.00 82.19 69 LEU A N 1
ATOM 480 C CA . LEU A 1 69 ? -3.588 2.982 -16.569 1.00 82.19 69 LEU A CA 1
ATOM 481 C C . LEU A 1 69 ? -2.778 4.226 -16.196 1.00 82.19 69 LEU A C 1
ATOM 483 O O . LEU A 1 69 ? -1.554 4.139 -16.044 1.00 82.19 69 LEU A O 1
ATOM 487 N N . SER A 1 70 ? -3.472 5.342 -15.969 1.00 83.62 70 SER A N 1
ATOM 488 C CA . SER A 1 70 ? -2.873 6.611 -15.548 1.00 83.62 70 SER A CA 1
ATOM 489 C C . SER A 1 70 ? -2.394 6.572 -14.094 1.00 83.62 70 SER A C 1
ATOM 491 O O . SER A 1 70 ? -1.252 6.935 -13.810 1.00 83.62 70 SER A O 1
ATOM 493 N N . LYS A 1 71 ? -3.233 6.089 -13.166 1.00 87.19 71 LYS A N 1
ATOM 494 C CA . LYS A 1 71 ? -2.957 6.075 -11.717 1.00 87.19 71 LYS A CA 1
ATOM 495 C C . LYS A 1 71 ? -1.732 5.241 -11.352 1.00 87.19 71 LYS A C 1
ATOM 497 O O . LYS A 1 71 ? -0.966 5.637 -10.478 1.00 87.19 71 LYS A O 1
ATOM 502 N N . TYR A 1 72 ? -1.558 4.095 -12.002 1.00 82.94 72 TYR A N 1
ATOM 503 C CA . TYR A 1 72 ? -0.455 3.173 -11.722 1.00 82.94 72 TYR A CA 1
ATOM 504 C C . TYR A 1 72 ? 0.695 3.290 -12.734 1.00 82.94 72 TYR A C 1
ATOM 506 O O . TYR A 1 72 ? 1.689 2.576 -12.619 1.00 82.94 72 TYR A O 1
ATOM 514 N N . GLY A 1 73 ? 0.590 4.192 -13.719 1.00 83.88 73 GLY A N 1
ATOM 515 C CA . GLY A 1 73 ? 1.645 4.436 -14.705 1.00 83.88 73 GLY A CA 1
ATOM 516 C C . GLY A 1 73 ? 1.932 3.240 -15.618 1.00 83.88 73 GLY A C 1
ATOM 517 O O . GLY A 1 73 ? 3.060 3.085 -16.093 1.00 83.88 73 GLY A O 1
ATOM 518 N N . PHE A 1 74 ? 0.932 2.390 -15.877 1.00 81.12 74 PHE A N 1
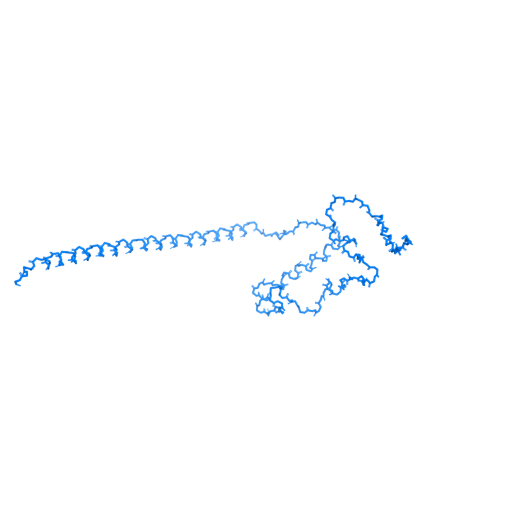ATOM 519 C CA . PHE A 1 74 ? 1.100 1.155 -16.649 1.00 81.12 74 PHE A CA 1
ATOM 520 C C . PHE A 1 74 ? 1.564 1.405 -18.091 1.00 81.12 74 PHE A C 1
ATOM 522 O O . PHE A 1 74 ? 2.206 0.544 -18.687 1.00 81.12 74 PHE A O 1
ATOM 529 N N . GLU A 1 75 ? 1.288 2.574 -18.669 1.00 80.12 75 GLU A N 1
ATOM 530 C CA . GLU A 1 75 ? 1.810 2.959 -19.990 1.00 80.12 75 GLU A CA 1
ATOM 531 C C . GLU A 1 75 ? 3.331 3.133 -19.993 1.00 80.12 75 GL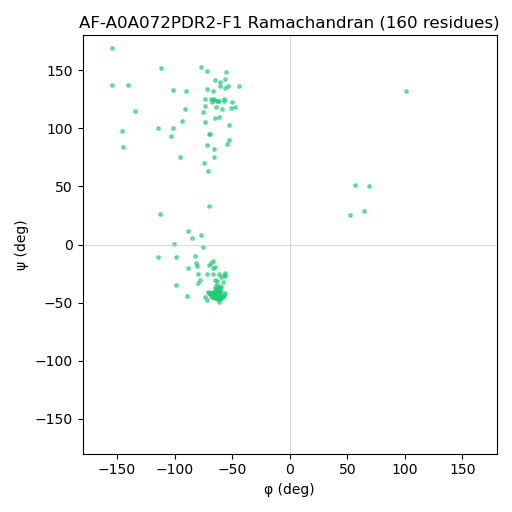U A C 1
ATOM 533 O O . GLU A 1 75 ? 4.014 2.584 -20.857 1.00 80.12 75 GLU A O 1
ATOM 538 N N . LYS A 1 76 ? 3.883 3.810 -18.978 1.00 82.62 76 LYS A N 1
ATOM 539 C CA . LYS A 1 76 ? 5.336 3.984 -18.827 1.00 82.62 76 LYS A CA 1
ATOM 540 C C . LYS A 1 76 ? 6.026 2.641 -18.603 1.00 82.62 76 LYS A C 1
ATOM 542 O O . LYS A 1 76 ? 7.068 2.376 -19.197 1.00 82.62 76 LYS A O 1
ATOM 547 N N . LEU A 1 77 ? 5.420 1.781 -17.783 1.00 80.06 77 LEU A N 1
ATOM 548 C CA . LEU A 1 77 ? 5.940 0.443 -17.512 1.00 80.06 77 LEU A CA 1
ATOM 549 C C . LEU A 1 77 ? 5.931 -0.436 -18.771 1.00 80.06 77 LEU A C 1
ATOM 551 O O . LEU A 1 77 ? 6.922 -1.106 -19.053 1.00 80.06 77 LEU A O 1
ATOM 555 N N . ARG A 1 78 ? 4.850 -0.397 -19.561 1.00 74.69 78 ARG A N 1
ATOM 556 C CA . ARG A 1 78 ? 4.757 -1.126 -20.836 1.00 74.69 78 ARG A CA 1
ATOM 557 C C . ARG A 1 78 ? 5.801 -0.659 -21.843 1.00 74.69 78 ARG A C 1
ATOM 559 O O . ARG A 1 78 ? 6.448 -1.506 -22.459 1.00 74.69 78 ARG A O 1
ATOM 566 N N . ALA A 1 79 ? 6.013 0.651 -21.967 1.00 79.44 79 ALA A N 1
ATOM 567 C CA . ALA A 1 79 ? 7.080 1.194 -22.803 1.00 79.44 79 ALA A CA 1
ATOM 568 C C . ALA A 1 79 ? 8.459 0.695 -22.335 1.00 79.44 79 ALA A C 1
ATOM 570 O O . ALA A 1 79 ? 9.237 0.191 -23.139 1.00 79.44 79 ALA A O 1
ATOM 571 N N . GLN A 1 80 ? 8.732 0.727 -21.027 1.00 76.94 80 GLN A N 1
ATOM 572 C CA . GLN A 1 80 ? 10.002 0.258 -20.465 1.00 76.94 80 GLN A CA 1
ATOM 573 C C . GLN A 1 80 ? 10.236 -1.248 -20.679 1.00 76.94 80 GLN A C 1
ATOM 575 O O . GLN A 1 80 ? 11.359 -1.653 -20.981 1.00 76.94 80 GLN A O 1
ATOM 580 N N . ILE A 1 81 ? 9.200 -2.079 -20.529 1.00 76.38 81 ILE A N 1
ATOM 581 C CA . ILE A 1 81 ? 9.281 -3.528 -20.771 1.00 76.38 81 ILE A CA 1
ATOM 582 C C . ILE A 1 81 ? 9.474 -3.814 -22.259 1.00 76.38 81 ILE A C 1
ATOM 584 O O . ILE A 1 81 ? 10.312 -4.638 -22.598 1.00 76.38 81 ILE A O 1
ATOM 588 N N . SER A 1 82 ? 8.758 -3.120 -23.144 1.00 73.44 82 SER A N 1
ATOM 589 C CA . SER A 1 82 ? 8.882 -3.330 -24.593 1.00 73.44 82 SER A CA 1
ATOM 590 C C . SER A 1 82 ? 10.286 -2.971 -25.087 1.00 73.44 82 SER A C 1
ATOM 592 O O . SER A 1 82 ? 10.905 -3.758 -25.799 1.00 73.44 82 SER A O 1
ATOM 594 N N . THR A 1 83 ? 10.843 -1.846 -24.623 1.00 75.19 83 THR A N 1
ATOM 595 C CA . THR A 1 83 ? 12.239 -1.467 -24.902 1.00 75.19 83 THR A CA 1
ATOM 596 C C . THR A 1 83 ? 13.232 -2.480 -24.328 1.00 75.19 83 THR A C 1
ATOM 598 O O . THR A 1 83 ? 14.232 -2.794 -24.969 1.00 75.19 83 THR A O 1
ATOM 601 N N . ARG A 1 84 ? 12.963 -3.028 -23.133 1.00 66.50 84 ARG A N 1
ATOM 602 C CA . ARG A 1 84 ? 13.809 -4.063 -22.518 1.00 66.50 84 ARG A CA 1
ATOM 603 C C . ARG A 1 84 ? 13.767 -5.372 -23.304 1.00 66.50 84 ARG A C 1
ATOM 605 O O . ARG A 1 84 ? 14.822 -5.936 -23.559 1.00 66.50 84 ARG A O 1
ATOM 612 N N . ASN A 1 85 ? 12.583 -5.825 -23.704 1.00 63.12 85 ASN A N 1
ATOM 613 C CA . ASN A 1 85 ? 12.400 -7.076 -24.435 1.00 63.12 85 ASN A CA 1
ATOM 614 C C . ASN A 1 85 ? 13.089 -7.021 -25.807 1.00 63.12 85 ASN A C 1
ATOM 616 O O . ASN A 1 85 ? 13.766 -7.976 -2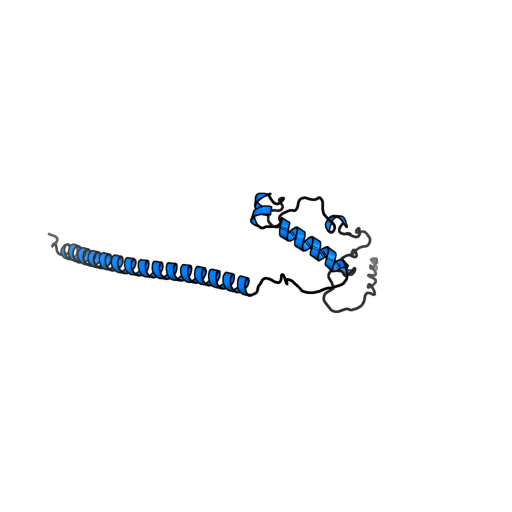6.184 1.00 63.12 85 ASN A O 1
ATOM 620 N N . ALA A 1 86 ? 13.016 -5.870 -26.485 1.00 60.19 86 ALA A N 1
ATOM 621 C CA . ALA A 1 86 ? 13.757 -5.612 -27.720 1.00 60.19 86 ALA A CA 1
ATOM 622 C C . ALA A 1 86 ? 15.287 -5.624 -27.519 1.00 60.19 86 ALA A C 1
ATOM 624 O O . ALA A 1 86 ? 16.023 -6.029 -28.414 1.00 60.19 86 ALA A O 1
ATOM 625 N N . ALA A 1 87 ? 15.783 -5.221 -26.343 1.00 54.88 87 ALA A N 1
ATOM 626 C CA . ALA A 1 87 ? 17.210 -5.277 -26.016 1.00 54.88 87 ALA A CA 1
ATOM 627 C C . ALA A 1 87 ? 17.690 -6.697 -25.649 1.00 54.88 87 ALA A C 1
ATOM 629 O O . ALA A 1 87 ? 18.839 -7.042 -25.919 1.00 54.88 87 ALA A O 1
ATOM 630 N N . THR A 1 88 ? 16.831 -7.543 -25.070 1.00 50.34 88 THR A N 1
ATOM 631 C CA . THR A 1 88 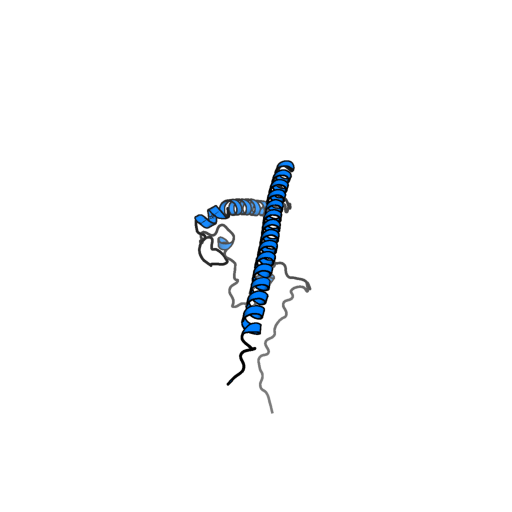? 17.179 -8.936 -24.726 1.00 50.34 88 THR A CA 1
ATOM 632 C C . THR A 1 88 ? 17.306 -9.866 -25.933 1.00 50.34 88 THR A C 1
ATOM 634 O O . THR A 1 88 ? 18.078 -10.818 -25.857 1.00 50.34 88 THR A O 1
ATOM 637 N N . GLU A 1 89 ? 16.639 -9.587 -27.059 1.00 52.31 89 GLU A N 1
ATOM 638 C CA . GLU A 1 89 ? 16.852 -10.350 -28.304 1.00 52.31 89 GLU A CA 1
ATOM 639 C C . GLU A 1 89 ? 18.225 -10.073 -28.950 1.00 52.31 89 GLU A C 1
ATOM 641 O O . GLU A 1 89 ? 18.721 -10.889 -29.722 1.00 52.31 89 GLU A O 1
ATOM 646 N N . ALA A 1 90 ? 18.890 -8.972 -28.580 1.00 46.19 90 ALA A N 1
ATOM 647 C CA . ALA A 1 90 ? 20.210 -8.586 -29.086 1.00 46.19 90 ALA A CA 1
ATOM 648 C C . ALA A 1 90 ? 21.397 -9.168 -28.285 1.00 46.19 90 ALA A C 1
ATOM 650 O O . ALA A 1 90 ? 22.539 -8.765 -28.498 1.00 46.19 90 ALA A O 1
ATOM 651 N N . GLY A 1 91 ? 21.166 -10.127 -27.380 1.00 42.78 91 GLY A N 1
ATOM 652 C CA . GLY A 1 91 ? 22.251 -10.894 -26.760 1.00 42.78 91 GLY A CA 1
ATOM 653 C C . GLY A 1 91 ? 23.146 -10.091 -25.813 1.00 42.78 91 GLY A C 1
ATOM 654 O O . GLY A 1 91 ? 24.368 -10.167 -25.908 1.00 42.78 91 GLY A O 1
ATOM 655 N N . ASN A 1 92 ? 22.568 -9.351 -24.864 1.00 39.75 92 ASN A N 1
ATOM 656 C CA . ASN A 1 92 ? 23.327 -8.877 -23.706 1.00 39.75 92 ASN A CA 1
ATOM 657 C C . ASN A 1 92 ? 22.441 -8.829 -22.455 1.00 39.75 92 ASN A C 1
ATOM 659 O O . ASN A 1 92 ? 21.670 -7.896 -22.236 1.00 39.75 92 ASN A O 1
ATOM 663 N N . GLY A 1 93 ? 22.533 -9.877 -21.635 1.00 46.72 93 GLY A N 1
ATOM 664 C CA . GLY A 1 93 ? 21.893 -9.956 -20.325 1.00 46.72 93 GLY A CA 1
ATOM 665 C C . GLY A 1 93 ? 22.628 -9.092 -19.305 1.00 46.72 93 GLY A C 1
ATOM 666 O O . GLY A 1 93 ? 23.278 -9.616 -18.404 1.00 46.72 93 GLY A O 1
ATOM 667 N N . THR A 1 94 ? 22.544 -7.770 -19.432 1.00 39.34 94 THR A N 1
ATOM 668 C CA . THR A 1 94 ? 23.044 -6.843 -18.414 1.00 39.34 94 THR A CA 1
ATOM 669 C C . THR A 1 94 ? 21.912 -6.461 -17.464 1.00 39.34 94 THR A C 1
ATOM 671 O O . THR A 1 94 ? 21.010 -5.690 -17.788 1.00 39.34 94 THR A O 1
ATOM 674 N N . ASN A 1 95 ? 21.981 -7.016 -16.253 1.00 53.53 95 ASN A N 1
ATOM 675 C CA . ASN A 1 95 ? 21.294 -6.540 -15.054 1.00 53.53 95 ASN A CA 1
ATOM 676 C C . ASN A 1 95 ? 21.588 -5.053 -14.828 1.00 53.53 95 ASN A C 1
ATOM 678 O O . ASN A 1 95 ? 22.549 -4.736 -14.140 1.00 53.53 95 ASN A O 1
ATOM 682 N N . LEU A 1 96 ? 20.794 -4.131 -15.375 1.00 46.44 96 LEU A N 1
ATOM 683 C CA . LEU A 1 96 ? 20.937 -2.708 -15.061 1.00 46.44 96 LEU A CA 1
ATOM 684 C C . LEU A 1 96 ? 19.574 -2.006 -15.032 1.00 46.44 96 LEU A C 1
ATOM 686 O O . LEU A 1 96 ? 19.169 -1.309 -15.957 1.00 46.44 96 LEU A O 1
ATOM 690 N N . GLY A 1 97 ? 18.904 -2.105 -13.881 1.00 44.84 97 GLY A N 1
ATOM 691 C CA . GLY A 1 97 ? 17.939 -1.106 -13.403 1.00 44.84 97 GLY A CA 1
ATOM 692 C C . GLY A 1 97 ? 18.611 0.212 -12.984 1.00 44.84 97 GLY A C 1
ATOM 693 O O . GLY A 1 97 ? 18.170 0.851 -12.035 1.00 44.84 97 GLY A O 1
ATOM 694 N N . GLY A 1 98 ? 19.695 0.599 -13.656 1.00 43.53 98 GLY A N 1
ATOM 695 C CA . GLY A 1 98 ? 20.484 1.790 -13.374 1.00 43.53 98 GLY A CA 1
ATOM 696 C C . GLY A 1 98 ? 20.039 2.941 -14.259 1.00 43.53 98 GLY A C 1
ATOM 697 O O . GLY A 1 98 ? 20.728 3.308 -15.204 1.00 43.53 98 GLY A O 1
ATOM 698 N N . ARG A 1 99 ? 18.889 3.540 -13.941 1.00 51.97 99 ARG A N 1
ATOM 699 C CA . ARG A 1 99 ? 18.768 4.981 -14.172 1.00 51.97 99 ARG A CA 1
ATOM 700 C C . ARG A 1 99 ? 19.834 5.581 -13.250 1.00 51.97 99 ARG A C 1
ATOM 702 O O . ARG A 1 99 ? 19.826 5.248 -12.067 1.00 51.97 99 ARG A O 1
ATOM 709 N N . THR A 1 100 ? 20.781 6.357 -13.770 1.00 55.38 100 THR A N 1
ATOM 710 C CA . THR A 1 100 ? 21.692 7.168 -12.948 1.00 55.38 100 THR A CA 1
ATOM 711 C C . THR A 1 100 ? 20.833 8.221 -12.257 1.00 55.38 100 THR A C 1
ATOM 713 O O . THR A 1 100 ? 20.692 9.342 -12.731 1.00 55.38 100 THR A O 1
ATOM 716 N N . VAL A 1 101 ? 20.091 7.797 -11.238 1.00 58.16 101 VAL A N 1
ATOM 717 C CA . VAL A 1 101 ? 19.381 8.704 -10.353 1.00 58.16 101 VAL A CA 1
ATOM 718 C C . VAL A 1 101 ? 20.477 9.306 -9.500 1.00 58.16 101 VAL A C 1
ATOM 720 O O . VAL A 1 101 ? 21.202 8.550 -8.850 1.00 58.16 101 VAL A O 1
ATOM 723 N N . ASP A 1 102 ? 20.630 10.624 -9.565 1.00 67.38 102 ASP A N 1
ATOM 724 C CA . ASP A 1 102 ? 21.590 11.350 -8.747 1.00 67.38 102 ASP A CA 1
ATOM 725 C C . ASP A 1 102 ? 21.441 10.877 -7.296 1.00 67.38 102 ASP A C 1
ATOM 727 O O . ASP A 1 102 ? 20.361 10.959 -6.700 1.00 67.38 102 ASP A O 1
ATOM 731 N N . GLU A 1 103 ? 22.505 10.289 -6.743 1.00 72.44 103 GLU A N 1
ATOM 732 C CA . GLU A 1 103 ? 22.471 9.633 -5.427 1.00 72.44 103 GLU A CA 1
ATOM 733 C C . GLU A 1 103 ? 21.976 10.593 -4.332 1.00 72.44 103 GLU A C 1
ATOM 735 O O . GLU A 1 103 ? 21.346 10.178 -3.355 1.00 72.44 103 GLU A O 1
ATOM 740 N N . GLU A 1 104 ? 22.192 11.893 -4.534 1.00 73.62 104 GLU A N 1
ATOM 741 C CA . GLU A 1 104 ? 21.711 12.977 -3.684 1.00 73.62 104 GLU A CA 1
ATOM 742 C C . GLU A 1 104 ? 20.186 13.133 -3.693 1.00 73.62 104 GLU A C 1
ATOM 744 O O . GLU A 1 104 ? 19.589 13.345 -2.635 1.00 73.62 104 GLU A O 1
ATOM 749 N N . GLU A 1 105 ? 19.531 12.998 -4.846 1.00 74.81 105 GLU A N 1
ATOM 750 C CA . GLU A 1 105 ? 18.070 13.072 -4.943 1.00 74.81 105 GLU A CA 1
ATOM 751 C C . GLU A 1 105 ? 17.425 11.867 -4.261 1.00 74.81 105 GLU A C 1
ATOM 753 O O . GLU A 1 105 ? 16.470 12.009 -3.492 1.00 74.81 105 GLU A O 1
ATOM 758 N N . VAL A 1 106 ? 18.003 10.678 -4.457 1.00 78.94 106 VAL A N 1
ATOM 759 C CA . VAL A 1 106 ? 17.559 9.460 -3.767 1.00 78.94 106 VAL A CA 1
ATOM 760 C C . VAL A 1 106 ? 17.727 9.606 -2.258 1.00 78.94 106 VAL A C 1
ATOM 762 O O . VAL A 1 106 ? 16.847 9.198 -1.496 1.00 78.94 106 VAL A O 1
ATOM 765 N N . LYS A 1 107 ? 18.836 10.197 -1.808 1.00 82.12 107 LYS A N 1
ATOM 766 C CA . LYS A 1 107 ? 19.088 10.440 -0.387 1.00 82.12 107 LYS A CA 1
ATOM 767 C C . LYS A 1 107 ? 18.071 11.417 0.207 1.00 82.12 107 LYS A C 1
ATOM 769 O O . LYS A 1 107 ? 17.498 11.097 1.246 1.00 82.12 107 LYS A O 1
ATOM 774 N N . LYS A 1 108 ? 17.782 12.533 -0.472 1.00 87.75 108 LYS A N 1
ATOM 775 C CA . LYS A 1 108 ? 16.768 13.512 -0.036 1.00 87.75 108 LYS A CA 1
ATOM 776 C C . LYS A 1 108 ? 15.374 12.893 0.047 1.00 87.75 108 LYS A C 1
ATOM 778 O O . LYS A 1 108 ? 14.712 13.035 1.069 1.00 87.75 108 LYS A O 1
ATOM 783 N N . LEU A 1 109 ? 14.965 12.131 -0.968 1.00 86.94 109 LEU A N 1
ATOM 784 C CA . LEU A 1 109 ? 13.666 11.447 -0.972 1.00 86.94 109 LEU A CA 1
ATOM 785 C C . LEU A 1 109 ? 13.547 10.426 0.167 1.00 86.94 109 LEU A C 1
ATOM 787 O O . LEU A 1 109 ? 12.494 10.303 0.796 1.00 86.94 109 LEU A O 1
ATOM 791 N N . ARG A 1 110 ? 14.628 9.694 0.463 1.00 88.75 110 ARG A N 1
ATOM 792 C CA . ARG A 1 110 ? 14.666 8.756 1.596 1.00 88.75 110 ARG A CA 1
ATOM 793 C C . ARG A 1 110 ? 14.571 9.481 2.934 1.00 88.75 110 ARG A C 1
ATOM 795 O O . ARG A 1 110 ? 13.841 9.018 3.806 1.00 88.75 110 ARG A O 1
ATOM 802 N N . GLU A 1 111 ? 15.280 10.592 3.089 1.00 90.00 111 GLU A N 1
ATOM 803 C CA . GLU A 1 111 ? 15.269 11.399 4.310 1.00 90.00 111 GLU A CA 1
ATOM 804 C C . GLU A 1 111 ? 13.899 12.045 4.554 1.00 90.00 111 GLU A C 1
ATOM 806 O O . GLU A 1 111 ? 13.356 11.926 5.652 1.00 90.00 111 GLU A O 1
ATOM 811 N N . GLU A 1 112 ? 13.281 12.618 3.521 1.00 87.38 112 GLU A N 1
ATOM 812 C CA . GLU A 1 112 ? 11.927 13.176 3.591 1.00 87.38 112 GLU A CA 1
ATOM 813 C C . GLU A 1 112 ? 10.893 12.097 3.953 1.00 87.38 112 GLU A C 1
ATOM 815 O O . GLU A 1 112 ? 10.052 12.288 4.836 1.00 87.38 112 GLU A O 1
ATOM 820 N N . THR A 1 113 ? 11.002 10.913 3.343 1.00 90.50 113 THR A N 1
ATOM 821 C CA . THR A 1 113 ? 10.115 9.781 3.649 1.00 90.50 113 THR A CA 1
ATOM 822 C C . THR A 1 113 ? 10.305 9.295 5.087 1.00 90.50 113 THR A C 1
ATOM 824 O O . THR A 1 113 ? 9.325 9.015 5.785 1.00 90.50 113 THR A O 1
ATOM 827 N N . ALA A 1 114 ? 11.552 9.209 5.557 1.00 93.00 114 ALA A N 1
ATOM 828 C CA . ALA A 1 114 ? 11.866 8.817 6.927 1.00 93.00 114 ALA A CA 1
ATOM 829 C C . ALA A 1 114 ? 11.339 9.840 7.944 1.00 93.00 114 ALA A C 1
ATOM 831 O O . ALA A 1 114 ? 10.762 9.447 8.961 1.00 93.00 114 ALA A O 1
ATOM 832 N N . ALA A 1 115 ? 11.464 11.137 7.653 1.00 93.25 115 ALA A N 1
ATOM 833 C CA . ALA A 1 115 ? 10.924 12.207 8.486 1.00 93.25 115 ALA A CA 1
ATOM 834 C C . ALA A 1 115 ? 9.392 12.133 8.576 1.00 93.25 115 ALA A C 1
ATOM 836 O O . ALA A 1 115 ? 8.831 12.192 9.672 1.00 93.25 115 ALA A O 1
ATOM 837 N N . LEU A 1 116 ? 8.712 11.910 7.448 1.00 92.44 116 LEU A N 1
ATOM 838 C CA . LEU A 1 116 ? 7.254 11.788 7.409 1.00 92.44 116 LEU A CA 1
ATOM 839 C C . LEU A 1 116 ? 6.750 10.552 8.170 1.00 92.44 116 LEU A C 1
ATOM 841 O O . LEU A 1 116 ? 5.721 10.609 8.850 1.00 92.44 116 LEU A O 1
ATOM 845 N N . LEU A 1 117 ? 7.476 9.435 8.090 1.00 92.94 117 LEU A N 1
ATOM 846 C CA . LEU A 1 117 ? 7.181 8.238 8.881 1.00 92.94 117 LEU A CA 1
ATOM 847 C C . LEU A 1 117 ? 7.376 8.490 10.375 1.00 92.94 117 LEU A C 1
ATOM 849 O O . LEU A 1 117 ? 6.496 8.141 11.163 1.00 92.94 117 LEU A O 1
ATOM 853 N N . LYS A 1 118 ? 8.483 9.131 10.759 1.00 94.56 118 LYS A N 1
ATOM 854 C CA . LYS A 1 118 ? 8.768 9.473 12.155 1.00 94.56 118 LYS A CA 1
ATOM 855 C C . LYS A 1 118 ? 7.688 10.389 12.736 1.00 94.56 118 LYS A C 1
ATOM 857 O O . LYS A 1 118 ? 7.153 10.078 13.794 1.00 94.56 118 LYS A O 1
ATOM 862 N N . HIS A 1 119 ? 7.297 11.435 12.008 1.00 94.19 119 HIS A N 1
ATOM 863 C CA . HIS A 1 119 ? 6.228 12.346 12.423 1.00 94.19 119 HIS A CA 1
ATOM 864 C C . HIS A 1 119 ? 4.899 11.611 12.647 1.00 94.19 119 HIS A C 1
ATOM 866 O O . HIS A 1 119 ? 4.245 11.786 13.670 1.00 94.19 119 HIS A O 1
ATOM 872 N N . LYS A 1 120 ? 4.517 10.710 11.730 1.00 94.31 120 LYS A N 1
ATOM 873 C CA . LYS A 1 120 ? 3.294 9.902 11.884 1.00 94.31 120 LYS A CA 1
ATOM 874 C C . LYS A 1 120 ? 3.342 8.945 13.075 1.00 94.31 120 LYS A C 1
ATOM 876 O O . LYS A 1 120 ? 2.287 8.600 13.605 1.00 94.31 120 LYS A O 1
ATOM 881 N N . LEU A 1 121 ? 4.521 8.455 13.454 1.00 92.44 121 LEU A N 1
ATOM 882 C CA . LEU A 1 121 ? 4.675 7.624 14.648 1.00 92.44 121 LEU A CA 1
ATOM 883 C C . LEU A 1 121 ? 4.556 8.468 15.917 1.00 92.44 121 LEU A C 1
ATOM 885 O O . LEU A 1 121 ? 3.800 8.094 16.807 1.00 92.44 121 LEU A O 1
ATOM 889 N N . GLU A 1 122 ? 5.209 9.627 15.955 1.00 93.62 122 GLU A N 1
ATOM 890 C CA . GLU A 1 122 ? 5.159 10.552 17.090 1.00 93.62 122 GLU A CA 1
ATOM 891 C C . GLU A 1 122 ? 3.742 11.094 17.336 1.00 93.62 122 GLU A C 1
ATOM 893 O O . GLU A 1 122 ? 3.260 11.083 18.468 1.00 93.62 122 GLU A O 1
ATOM 898 N N . GLU A 1 123 ? 3.007 11.462 16.281 1.00 93.56 123 GLU A N 1
ATOM 899 C CA . GLU A 1 123 ? 1.595 11.850 16.397 1.00 93.56 123 GLU A CA 1
ATOM 900 C C . GLU A 1 123 ? 0.723 10.729 16.973 1.00 93.56 123 GLU A C 1
ATOM 902 O O . GLU A 1 123 ? -0.192 10.987 17.758 1.00 93.56 123 GLU A O 1
ATOM 907 N N . ARG A 1 124 ? 0.967 9.477 16.565 1.00 93.69 124 ARG A N 1
ATOM 908 C CA . ARG A 1 124 ? 0.219 8.327 17.086 1.00 93.69 124 ARG A CA 1
ATOM 909 C C . ARG A 1 124 ? 0.550 8.069 18.545 1.00 93.69 124 ARG A C 1
ATOM 911 O O . ARG A 1 124 ? -0.367 7.846 19.326 1.00 93.69 124 ARG A O 1
ATOM 918 N N . GLU A 1 125 ? 1.825 8.122 18.905 1.00 92.06 125 GLU A N 1
ATOM 919 C CA . GLU A 1 125 ? 2.267 7.939 20.284 1.00 92.06 125 GLU A CA 1
ATOM 920 C C . GLU A 1 125 ? 1.699 9.035 21.196 1.00 92.06 125 GLU A C 1
ATOM 922 O O . GLU A 1 125 ? 1.196 8.739 22.279 1.00 92.06 125 GLU A O 1
ATOM 927 N N . SER A 1 126 ? 1.681 10.285 20.725 1.00 94.69 126 SER A N 1
ATOM 928 C CA . SER A 1 126 ? 1.073 11.40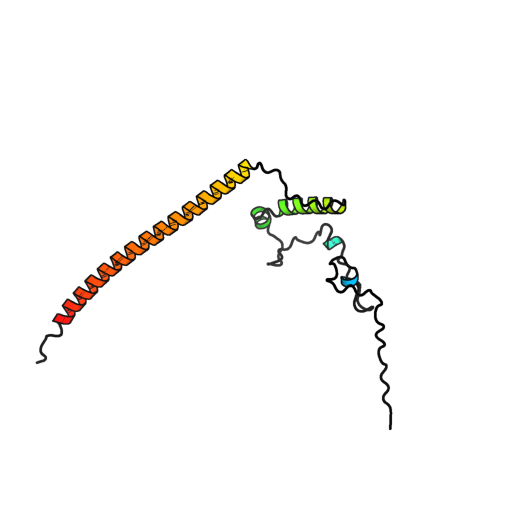6 21.444 1.00 94.69 126 SER A CA 1
ATOM 929 C C . SER A 1 126 ? -0.429 11.195 21.674 1.00 94.69 126 SER A C 1
ATOM 931 O O . SER A 1 126 ? -0.900 11.312 22.804 1.00 94.69 126 SER A O 1
ATOM 933 N N . LYS A 1 127 ? -1.172 10.782 20.636 1.00 94.88 127 LYS A N 1
ATOM 934 C CA . LYS A 1 127 ? -2.610 10.474 20.748 1.00 94.88 127 LYS A CA 1
ATOM 935 C C . LYS A 1 127 ? -2.887 9.327 21.716 1.00 94.88 127 LYS A C 1
ATOM 937 O O . LYS A 1 127 ? -3.837 9.400 22.485 1.00 94.88 127 LYS A O 1
ATOM 942 N N . ILE A 1 128 ? -2.067 8.276 21.695 1.00 94.38 128 ILE A N 1
ATOM 943 C CA . ILE A 1 128 ? -2.207 7.150 22.628 1.00 94.38 128 ILE A CA 1
ATOM 944 C C . ILE A 1 128 ? -1.995 7.631 24.066 1.00 94.38 128 ILE A C 1
ATOM 946 O O . ILE A 1 128 ? -2.820 7.345 24.930 1.00 94.38 128 ILE A O 1
ATOM 950 N N . ARG A 1 129 ? -0.949 8.428 24.307 1.00 94.19 129 ARG A N 1
ATOM 951 C CA . ARG A 1 129 ? -0.653 8.988 25.632 1.00 94.19 129 ARG A CA 1
ATOM 952 C C . ARG A 1 129 ? -1.763 9.915 26.140 1.00 94.19 129 ARG A C 1
ATOM 954 O O . ARG A 1 129 ? -2.033 9.960 27.337 1.00 94.19 129 ARG A O 1
ATOM 961 N N . GLU A 1 130 ? -2.398 10.669 25.248 1.00 94.62 130 GLU A N 1
ATOM 962 C CA . GLU A 1 130 ? -3.545 11.514 25.588 1.00 94.62 130 GLU A CA 1
ATOM 963 C C . GLU A 1 130 ? -4.776 10.681 25.969 1.00 94.62 130 GLU A C 1
ATOM 965 O O . GLU A 1 130 ? -5.386 10.938 27.006 1.00 94.62 130 GLU A O 1
ATOM 970 N N . ILE A 1 131 ? -5.084 9.636 25.194 1.00 95.25 131 ILE A N 1
ATOM 971 C CA . ILE A 1 131 ? -6.187 8.709 25.486 1.00 95.25 131 ILE A CA 1
ATOM 972 C C . ILE A 1 131 ? -5.971 8.000 26.827 1.00 95.25 131 ILE A C 1
ATOM 974 O O . ILE A 1 131 ? -6.908 7.897 27.615 1.00 95.25 131 ILE A O 1
ATOM 978 N N . GLU A 1 132 ? -4.755 7.531 27.116 1.00 93.06 132 GLU A N 1
ATOM 979 C CA . GLU A 1 132 ? -4.435 6.898 28.404 1.00 93.06 132 GLU A CA 1
ATOM 980 C C . GLU A 1 132 ? -4.713 7.835 29.583 1.00 93.06 132 GLU A C 1
ATOM 982 O O . GLU A 1 132 ? -5.354 7.426 30.553 1.00 93.06 132 GLU A O 1
ATOM 987 N N . ARG A 1 133 ? -4.319 9.110 29.467 1.00 95.44 133 ARG A N 1
ATOM 988 C CA . ARG A 1 133 ? -4.609 10.122 30.489 1.00 95.44 133 ARG A CA 1
ATOM 989 C C . ARG A 1 133 ? -6.115 10.332 30.664 1.00 95.44 133 ARG A C 1
ATOM 991 O O . ARG A 1 133 ? -6.603 10.364 31.791 1.00 95.44 133 ARG A O 1
ATOM 998 N N . GLU A 1 134 ? -6.863 10.439 29.567 1.00 94.31 134 GLU A N 1
ATOM 999 C CA . GLU A 1 134 ? -8.317 10.631 29.629 1.00 94.31 134 GLU A CA 1
ATOM 1000 C C . GLU A 1 134 ? -9.030 9.422 30.263 1.00 94.31 134 GLU A C 1
ATOM 1002 O O . GLU A 1 134 ? -9.987 9.581 31.029 1.00 94.31 134 GLU A O 1
ATOM 1007 N N . ILE A 1 135 ? -8.562 8.204 29.975 1.00 95.00 135 ILE A N 1
ATOM 1008 C CA . ILE A 1 135 ? -9.089 6.974 30.575 1.00 95.00 135 ILE A CA 1
ATOM 1009 C C . ILE A 1 135 ? -8.845 6.965 32.084 1.00 95.00 135 ILE A C 1
ATOM 1011 O O . ILE A 1 135 ? -9.779 6.663 32.831 1.00 95.00 135 ILE A O 1
ATOM 1015 N N . GLU A 1 136 ? -7.639 7.320 32.530 1.00 94.56 136 GLU A N 1
ATOM 1016 C CA . GLU A 1 136 ? -7.289 7.382 33.953 1.00 94.56 136 GLU A CA 1
ATOM 1017 C C . GLU A 1 136 ? -8.161 8.407 34.699 1.00 94.56 136 GLU A C 1
ATOM 1019 O O . GLU A 1 136 ? -8.732 8.108 35.754 1.00 94.56 136 GLU A O 1
ATOM 1024 N N . GLU A 1 137 ? -8.355 9.596 34.125 1.00 93.56 137 GLU A N 1
ATOM 1025 C CA . GLU A 1 137 ? -9.227 10.624 34.701 1.00 93.56 137 GLU A CA 1
ATOM 1026 C C . GLU A 1 137 ? -10.688 10.155 34.785 1.00 93.56 137 GLU A C 1
ATOM 1028 O O . GLU A 1 137 ? -11.329 10.271 35.838 1.00 93.56 137 GLU A O 1
ATOM 1033 N N . LYS A 1 138 ? -11.213 9.553 33.710 1.00 94.81 138 LYS A N 1
ATOM 1034 C CA . LYS A 1 138 ? -12.569 8.980 33.693 1.00 94.81 138 LYS A CA 1
ATOM 1035 C C . LYS A 1 138 ? -12.723 7.816 34.665 1.00 94.81 138 LYS A C 1
ATOM 1037 O O . LYS A 1 138 ? -13.797 7.631 35.242 1.00 94.81 138 LYS A O 1
ATOM 1042 N N . GLU A 1 139 ? -11.696 6.999 34.857 1.00 93.06 139 GLU A N 1
ATOM 1043 C CA . GLU A 1 139 ? -11.709 5.930 35.852 1.00 93.06 139 GLU A CA 1
ATOM 1044 C C . GLU A 1 139 ? -11.718 6.482 37.277 1.00 93.06 139 GLU A C 1
ATOM 1046 O O . GLU A 1 139 ? -12.514 6.020 38.097 1.00 93.06 139 GLU A O 1
ATOM 1051 N N . LYS A 1 140 ? -10.937 7.527 37.554 1.00 96.62 140 LYS A N 1
ATOM 1052 C CA . LYS A 1 140 ? -10.943 8.205 38.853 1.00 96.62 140 LYS A CA 1
ATOM 1053 C C . LYS A 1 140 ? -12.315 8.789 39.187 1.00 96.62 140 LYS A C 1
ATOM 1055 O O . LYS A 1 140 ? -12.782 8.633 40.315 1.00 96.62 140 LYS A O 1
ATOM 1060 N N . ILE A 1 141 ? -12.985 9.414 38.216 1.00 94.50 141 ILE A N 1
ATOM 1061 C CA . ILE A 1 141 ? -14.355 9.923 38.389 1.00 94.50 141 ILE A CA 1
ATOM 1062 C C . ILE A 1 141 ? -15.312 8.769 38.697 1.00 94.50 141 ILE A C 1
ATOM 1064 O O . ILE A 1 141 ? -16.025 8.820 39.701 1.00 94.50 141 ILE A O 1
ATOM 1068 N N . ARG A 1 142 ? -15.271 7.692 37.903 1.00 93.38 142 ARG A N 1
ATOM 1069 C CA . ARG A 1 142 ? -16.108 6.505 38.136 1.00 93.38 142 ARG A CA 1
ATOM 1070 C C . ARG A 1 142 ? -15.846 5.873 39.499 1.00 93.38 142 ARG A C 1
ATOM 1072 O O . ARG A 1 142 ? -16.785 5.416 40.139 1.00 93.38 142 ARG A O 1
ATOM 1079 N N . GLU A 1 143 ? -14.608 5.859 39.983 1.00 93.56 143 GLU A N 1
ATOM 1080 C CA . GLU A 1 143 ? -14.288 5.358 41.323 1.00 93.56 143 GLU A CA 1
ATOM 1081 C C . GLU A 1 143 ? -14.893 6.238 42.424 1.00 93.56 143 GLU A C 1
ATOM 1083 O O . GLU A 1 143 ? -15.483 5.727 43.381 1.00 93.56 143 GLU A O 1
ATOM 1088 N N . VAL A 1 144 ? -14.825 7.564 42.273 1.00 94.69 144 VAL A N 1
ATOM 1089 C CA . VAL A 1 144 ? -15.493 8.496 43.191 1.00 94.69 144 VAL A CA 1
ATOM 1090 C C . VAL A 1 144 ? -17.006 8.278 43.171 1.00 94.69 144 VAL A C 1
ATOM 1092 O O . VAL A 1 144 ? -17.609 8.161 44.239 1.00 94.69 144 VAL A O 1
ATOM 1095 N N . GLU A 1 145 ? -17.619 8.143 41.996 1.00 90.81 145 GLU A N 1
ATOM 1096 C CA . GLU A 1 145 ? -19.046 7.837 41.852 1.00 90.81 145 GLU A CA 1
ATOM 1097 C C . GLU A 1 145 ? -19.410 6.496 42.495 1.00 90.81 145 GLU A C 1
ATOM 1099 O O . GLU A 1 145 ? -20.365 6.433 43.269 1.00 90.81 145 GLU A O 1
ATOM 1104 N N . ARG A 1 146 ? -18.616 5.439 42.269 1.00 91.12 146 ARG A N 1
ATOM 1105 C CA . ARG A 1 146 ? -18.781 4.132 42.928 1.00 91.12 146 ARG A CA 1
ATOM 1106 C C . ARG A 1 146 ? -18.744 4.275 44.446 1.00 91.12 146 ARG A C 1
ATOM 1108 O O . ARG A 1 146 ? -19.552 3.653 45.140 1.00 91.12 146 ARG A O 1
ATOM 1115 N N . LYS A 1 147 ? -17.841 5.100 44.977 1.00 91.56 147 LYS A N 1
ATOM 1116 C CA . LYS A 1 147 ? -17.715 5.349 46.418 1.00 91.56 147 LYS A CA 1
ATOM 1117 C C . LYS A 1 147 ? -18.890 6.154 46.969 1.00 91.56 147 LYS A C 1
ATOM 1119 O O . LYS A 1 147 ? -19.408 5.808 48.031 1.00 91.56 147 LYS A O 1
ATOM 1124 N N . VAL A 1 148 ? -19.344 7.184 46.254 1.00 90.44 148 VAL A N 1
ATOM 1125 C CA . VAL A 1 148 ? -20.535 7.972 46.613 1.00 90.44 148 VAL A CA 1
ATOM 1126 C C . VAL A 1 148 ? -21.783 7.094 46.584 1.00 90.44 148 VAL A C 1
ATOM 1128 O O . VAL A 1 148 ? -22.555 7.108 47.541 1.00 90.44 148 VAL A O 1
ATOM 1131 N N . PHE A 1 149 ? -21.952 6.282 45.541 1.00 86.12 149 PHE A N 1
ATOM 1132 C CA . PHE A 1 149 ? -23.072 5.359 45.402 1.00 86.12 149 PHE A CA 1
ATOM 1133 C C . PHE A 1 149 ? -23.066 4.307 46.511 1.00 86.12 149 PHE A C 1
ATOM 1135 O O . PHE A 1 149 ? -24.076 4.119 47.185 1.00 86.12 149 PHE A O 1
ATOM 1142 N N . ARG A 1 150 ? -21.912 3.689 46.791 1.00 85.81 150 ARG A N 1
ATOM 1143 C CA . ARG A 1 150 ? -21.761 2.735 47.899 1.00 85.81 150 ARG A CA 1
ATOM 1144 C C . ARG A 1 150 ? -22.043 3.380 49.251 1.00 85.81 150 ARG A C 1
ATOM 1146 O O . ARG A 1 150 ? -22.700 2.765 50.079 1.00 85.81 150 ARG A O 1
ATOM 1153 N N . LYS A 1 151 ? -21.593 4.617 49.477 1.00 87.50 151 LYS A N 1
ATOM 1154 C CA . LYS A 1 151 ? -21.888 5.363 50.709 1.00 87.50 151 LYS A CA 1
ATOM 1155 C C . LYS A 1 151 ? -23.379 5.684 50.831 1.00 87.50 151 LYS A C 1
ATOM 1157 O O . LYS A 1 151 ? -23.938 5.555 51.913 1.00 87.50 151 LYS A O 1
ATOM 1162 N N . LYS A 1 152 ? -24.032 6.076 49.735 1.00 82.56 152 LYS A N 1
ATOM 1163 C CA . LYS A 1 152 ? -25.460 6.412 49.728 1.00 82.56 152 LYS A CA 1
ATOM 1164 C C . LYS A 1 152 ? -26.345 5.174 49.892 1.00 82.56 152 LYS A C 1
ATOM 1166 O O . LYS A 1 152 ? -27.282 5.230 50.673 1.00 82.56 152 LYS A O 1
ATOM 1171 N N . MET A 1 153 ? -26.013 4.059 49.242 1.00 71.88 153 MET A N 1
ATOM 1172 C CA . MET A 1 153 ? -26.758 2.796 49.352 1.00 71.88 153 MET A CA 1
ATOM 1173 C C . MET A 1 153 ? -26.424 2.010 50.627 1.00 71.88 153 MET A C 1
ATOM 1175 O O . MET A 1 153 ? -27.306 1.386 51.205 1.00 71.88 153 MET A O 1
ATOM 1179 N N . GLY A 1 154 ? -25.186 2.083 51.123 1.00 62.44 154 GLY A N 1
ATOM 1180 C CA . GLY A 1 154 ? -24.788 1.498 52.409 1.00 62.44 154 GLY A CA 1
ATOM 1181 C C . GLY A 1 154 ? -25.453 2.172 53.614 1.00 62.44 154 GLY A C 1
ATOM 1182 O O . GLY A 1 154 ? -25.665 1.521 54.628 1.00 62.44 154 GLY A O 1
ATOM 1183 N N . ASN A 1 155 ? -25.858 3.440 53.483 1.0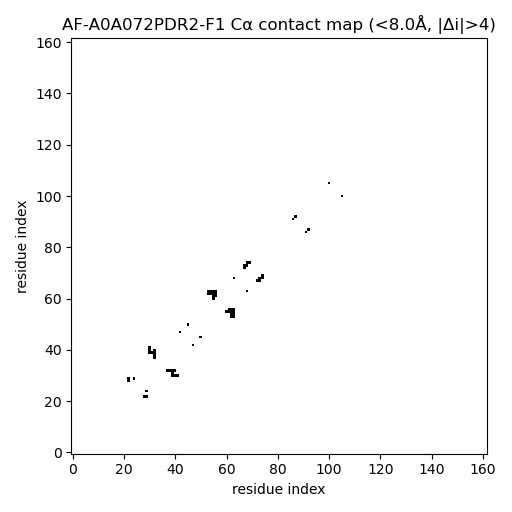0 57.25 155 ASN A N 1
ATOM 1184 C CA . ASN A 1 155 ? -26.689 4.132 54.475 1.00 57.25 155 ASN A CA 1
ATOM 1185 C C . ASN A 1 155 ? -28.193 3.811 54.358 1.00 57.25 155 ASN A C 1
ATOM 1187 O O . ASN A 1 155 ? -28.932 4.104 55.291 1.00 57.25 155 ASN A O 1
ATOM 1191 N N . VAL A 1 156 ? -28.662 3.240 53.240 1.00 54.72 156 VAL A N 1
ATOM 1192 C CA . VAL A 1 156 ? -30.079 2.869 53.030 1.00 54.72 156 VAL A CA 1
ATOM 1193 C C . VAL A 1 156 ? -30.377 1.448 53.532 1.00 54.72 156 VAL A C 1
ATOM 1195 O O . VAL A 1 156 ? -31.514 1.150 53.872 1.00 54.72 156 VAL A O 1
ATOM 1198 N N . ALA A 1 157 ? -29.360 0.594 53.691 1.00 52.75 157 ALA A N 1
ATOM 1199 C CA . ALA A 1 157 ? -29.494 -0.747 54.276 1.00 52.75 157 ALA A CA 1
ATOM 1200 C C . ALA A 1 157 ? -29.626 -0.765 55.821 1.00 52.75 157 ALA A C 1
ATOM 1202 O O . ALA A 1 157 ? -29.578 -1.830 56.427 1.00 52.75 157 ALA A O 1
ATOM 1203 N N . 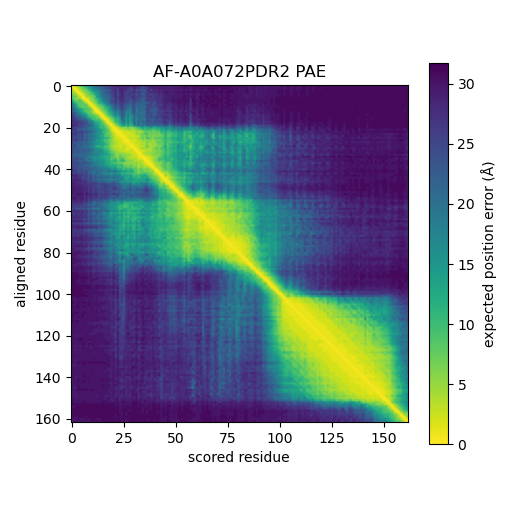GLY A 1 158 ? -29.767 0.401 56.464 1.00 50.97 158 GLY A N 1
ATOM 1204 C CA . GLY A 1 158 ? -29.926 0.559 57.916 1.00 50.97 158 GLY A CA 1
ATOM 1205 C C . GLY A 1 158 ? -31.300 1.082 58.347 1.00 50.97 158 GLY A C 1
ATOM 1206 O O . GLY A 1 158 ? -31.385 1.744 59.377 1.00 50.97 158 GLY A O 1
ATOM 1207 N N . ILE A 1 159 ? -32.356 0.853 57.559 1.00 53.12 159 ILE A N 1
ATOM 1208 C CA . ILE A 1 159 ? -33.736 1.139 57.978 1.00 53.12 159 ILE A CA 1
ATOM 1209 C C . ILE A 1 159 ? -34.286 -0.138 58.639 1.00 53.12 159 ILE A C 1
ATOM 1211 O O . ILE A 1 159 ? -34.344 -1.163 57.961 1.00 53.12 159 ILE A O 1
ATOM 1215 N N . PRO A 1 160 ? -34.637 -0.123 59.942 1.00 53.84 160 PRO A N 1
ATOM 1216 C CA . PRO A 1 160 ? -35.213 -1.286 60.609 1.00 53.84 160 PRO A CA 1
ATOM 1217 C C . PRO A 1 160 ? -36.595 -1.565 60.013 1.00 53.84 160 PRO A C 1
ATOM 1219 O O . PRO A 1 160 ? -37.442 -0.672 59.979 1.00 53.84 160 PRO A O 1
ATOM 1222 N N . GLU A 1 161 ? -36.805 -2.787 59.522 1.00 46.28 161 GLU A N 1
ATOM 1223 C CA . GLU A 1 161 ? -38.148 -3.268 59.198 1.00 46.28 161 GLU A CA 1
ATOM 1224 C C . GLU A 1 161 ? -38.983 -3.286 60.484 1.00 46.28 161 GLU A C 1
ATOM 1226 O O . GLU A 1 161 ? -38.565 -3.852 61.498 1.00 46.28 161 GLU A O 1
ATOM 1231 N N . GLY A 1 162 ? -40.111 -2.574 60.442 1.00 44.72 162 GLY A N 1
ATOM 1232 C CA . GLY A 1 162 ? -41.165 -2.606 61.454 1.00 44.72 162 GLY A CA 1
ATOM 1233 C C . GLY A 1 162 ? -42.207 -3.668 61.152 1.00 44.72 162 GLY A C 1
ATOM 1234 O O . GLY A 1 162 ? -42.301 -4.085 59.976 1.00 44.72 162 GLY A O 1
#